Protein AF-A0A937ZQ78-F1 (afdb_monomer_lite)

Foldseek 3Di:
DVVVVVVVVVVVVPPPPPPPPPDDPDDVVQLPPFDWDWDWDWDWDQPDPVCVPPDCVRTPTDTDIDTDTDGPPDDPVDDDDDDDDDDDDD

pLDDT: mean 74.7, std 8.58, range [51.56, 92.0]

Structure (mmCIF, N/CA/C/O backbone):
data_AF-A0A937ZQ78-F1
#
_entry.id   AF-A0A937Z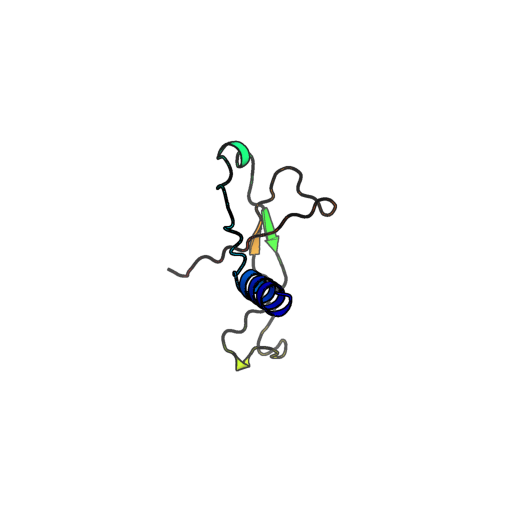Q78-F1
#
loop_
_atom_site.group_PDB
_atom_site.id
_atom_site.type_symbol
_atom_site.label_atom_id
_atom_site.label_alt_id
_atom_site.label_comp_id
_atom_site.label_asym_id
_atom_site.label_entity_id
_atom_site.label_seq_id
_atom_site.pdbx_PDB_ins_code
_atom_site.Cartn_x
_atom_site.Cartn_y
_atom_site.Cartn_z
_atom_site.occupancy
_atom_site.B_iso_or_equiv
_atom_site.auth_seq_id
_atom_site.auth_comp_id
_atom_site.auth_asym_id
_atom_site.auth_atom_id
_atom_site.pdbx_PDB_model_num
ATOM 1 N N . MET A 1 1 ? -5.978 -54.551 16.172 1.00 60.72 1 MET A N 1
ATOM 2 C CA . MET A 1 1 ? -6.783 -53.330 16.432 1.00 60.72 1 MET A CA 1
ATOM 3 C C . MET A 1 1 ? -5.958 -52.046 16.566 1.00 60.72 1 MET A C 1
ATOM 5 O O . MET A 1 1 ? -6.379 -51.038 16.022 1.00 60.72 1 MET A O 1
ATOM 9 N N . ARG A 1 2 ? -4.782 -52.045 17.218 1.00 60.44 2 ARG A N 1
ATOM 10 C CA . ARG A 1 2 ? -3.956 -50.826 17.397 1.00 60.44 2 ARG A CA 1
ATOM 11 C C . ARG A 1 2 ? -3.397 -50.215 16.100 1.00 60.44 2 ARG A C 1
ATOM 13 O O . ARG A 1 2 ? -3.373 -48.998 15.973 1.00 60.44 2 ARG A O 1
ATOM 20 N N . ALA A 1 3 ? -3.011 -51.045 15.129 1.00 65.38 3 ALA A N 1
ATOM 21 C CA . ALA A 1 3 ? -2.476 -50.574 13.847 1.00 65.38 3 ALA A CA 1
ATOM 22 C C . ALA A 1 3 ? -3.516 -49.809 13.005 1.00 65.38 3 ALA A C 1
ATOM 24 O O . ALA A 1 3 ? -3.193 -48.791 12.404 1.00 65.38 3 ALA A O 1
ATOM 25 N N . ALA A 1 4 ? -4.779 -50.248 13.023 1.00 67.56 4 ALA A N 1
ATOM 26 C CA . ALA A 1 4 ? -5.861 -49.587 12.292 1.00 67.56 4 ALA A CA 1
ATOM 27 C C . ALA A 1 4 ? -6.153 -48.178 12.838 1.00 67.56 4 ALA A C 1
ATOM 29 O O . ALA A 1 4 ? -6.366 -47.250 12.064 1.00 67.56 4 ALA A O 1
ATOM 30 N N . ALA A 1 5 ? -6.091 -48.001 14.162 1.00 72.12 5 ALA A N 1
ATOM 31 C CA . ALA A 1 5 ? -6.271 -46.698 14.800 1.00 72.12 5 ALA A CA 1
ATOM 32 C C . ALA A 1 5 ? -5.131 -45.718 14.463 1.00 72.12 5 ALA A C 1
ATOM 34 O O . ALA A 1 5 ? -5.385 -44.540 14.230 1.00 72.12 5 ALA A O 1
ATOM 35 N N . ALA A 1 6 ? -3.889 -46.209 14.383 1.00 71.88 6 ALA A N 1
ATOM 36 C CA . ALA A 1 6 ? -2.736 -45.391 14.005 1.00 71.88 6 ALA A CA 1
ATOM 37 C C . ALA A 1 6 ? -2.810 -44.926 12.540 1.00 71.88 6 ALA A C 1
ATOM 39 O O . ALA A 1 6 ? -2.522 -43.769 12.248 1.00 71.88 6 ALA A O 1
ATOM 40 N N . ILE A 1 7 ? -3.254 -45.802 11.634 1.00 76.44 7 ILE A N 1
ATOM 41 C CA . ILE A 1 7 ? -3.445 -45.469 10.215 1.00 76.44 7 ILE A CA 1
ATOM 42 C C . ILE A 1 7 ? -4.575 -44.445 10.044 1.00 76.44 7 ILE A C 1
ATOM 44 O O . ILE A 1 7 ? -4.419 -43.487 9.293 1.00 76.44 7 ILE A O 1
ATOM 48 N N . ALA A 1 8 ? -5.682 -44.596 10.778 1.00 72.38 8 ALA A N 1
ATOM 49 C CA . ALA A 1 8 ? -6.784 -43.636 10.748 1.00 72.38 8 ALA A CA 1
ATOM 50 C C . ALA A 1 8 ? -6.360 -42.240 11.244 1.00 72.38 8 ALA A C 1
ATOM 52 O O . ALA A 1 8 ? -6.740 -41.238 10.641 1.00 72.38 8 ALA A O 1
ATOM 53 N N . LEU A 1 9 ? -5.526 -42.166 12.291 1.00 72.19 9 LEU A N 1
ATOM 54 C CA . LEU A 1 9 ? -4.974 -40.895 12.773 1.00 72.19 9 LEU A CA 1
ATOM 55 C C . LEU A 1 9 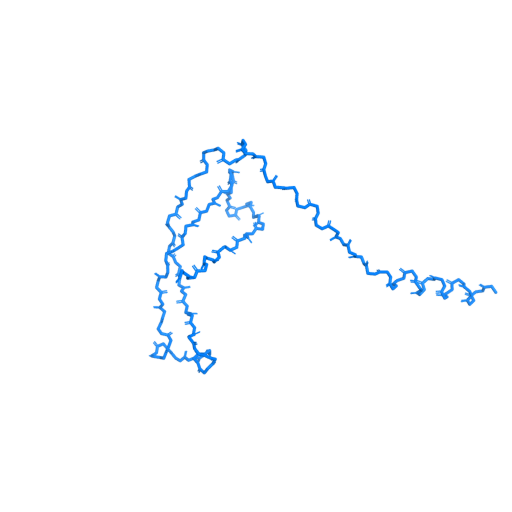? -4.028 -40.251 11.751 1.00 72.19 9 LEU A C 1
ATOM 57 O O . LEU A 1 9 ? -4.074 -39.040 11.550 1.00 72.19 9 LEU A O 1
ATOM 61 N N . LEU A 1 10 ? -3.189 -41.061 11.095 1.00 72.69 10 LEU A N 1
ATOM 62 C CA . LEU A 1 10 ? -2.250 -40.578 10.085 1.00 72.69 10 LEU A CA 1
ATOM 63 C C . LEU A 1 10 ? -2.997 -40.006 8.872 1.00 72.69 10 LEU A C 1
ATOM 65 O O . LEU A 1 10 ? -2.645 -38.939 8.387 1.00 72.69 10 LEU A O 1
ATOM 69 N N . LEU A 1 11 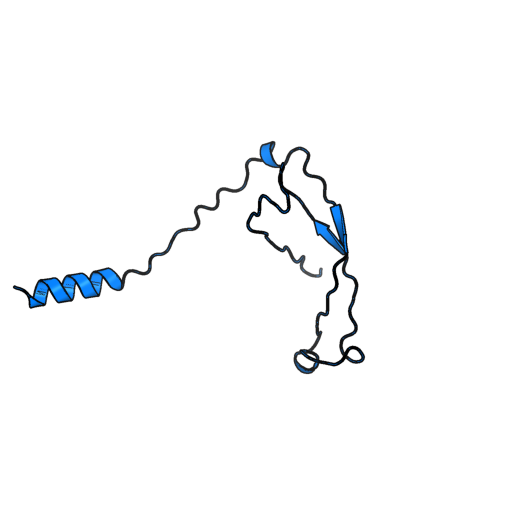? -4.069 -40.669 8.429 1.00 73.00 11 LEU A N 1
ATOM 70 C CA . LEU A 1 11 ? -4.898 -40.210 7.311 1.00 73.00 11 LEU A CA 1
ATOM 71 C C . LEU A 1 11 ? -5.693 -38.938 7.645 1.00 73.00 11 LEU A C 1
ATOM 73 O O . LEU A 1 11 ? -5.853 -38.083 6.778 1.00 73.00 11 LEU A O 1
ATOM 77 N N . ALA A 1 12 ? -6.142 -38.770 8.892 1.00 64.94 12 ALA A N 1
ATOM 78 C CA . ALA A 1 12 ? -6.833 -37.555 9.327 1.00 64.94 12 ALA A CA 1
ATOM 79 C C . ALA A 1 12 ? -5.917 -36.314 9.347 1.00 64.94 12 ALA A C 1
ATOM 81 O O . ALA A 1 12 ? -6.393 -35.200 9.144 1.00 64.94 12 ALA A O 1
ATOM 82 N N . ALA A 1 13 ? -4.604 -36.496 9.536 1.00 65.06 13 ALA A N 1
ATOM 83 C CA . ALA A 1 13 ? -3.620 -35.412 9.496 1.00 65.06 13 ALA A CA 1
ATOM 84 C C . ALA A 1 13 ? -3.252 -34.956 8.069 1.00 65.06 13 ALA A C 1
ATOM 86 O O . ALA A 1 13 ? -2.628 -33.909 7.912 1.00 65.06 13 ALA A O 1
ATOM 87 N N . LEU A 1 14 ? -3.632 -35.718 7.033 1.00 62.75 14 LEU A N 1
ATOM 88 C CA . LEU A 1 14 ? -3.391 -35.361 5.630 1.00 62.75 14 LEU A CA 1
ATOM 89 C C . LEU A 1 14 ? -4.480 -34.467 5.026 1.00 62.75 14 LEU A C 1
ATOM 91 O O . LEU A 1 14 ? -4.349 -34.072 3.869 1.00 62.75 14 LEU A O 1
ATOM 95 N N . VAL A 1 15 ? -5.5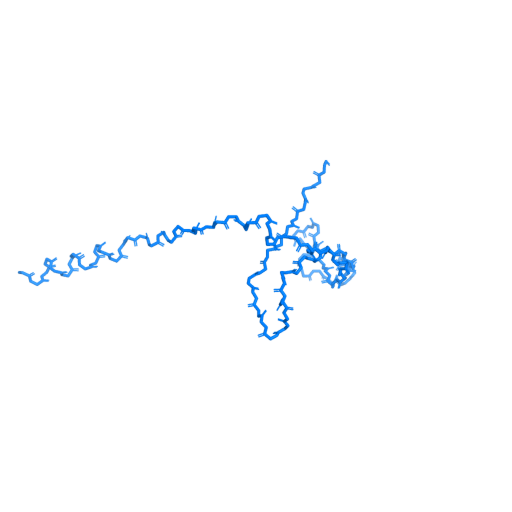47 -34.139 5.762 1.00 67.00 15 VAL A N 1
ATOM 96 C CA . VAL A 1 15 ? -6.556 -33.201 5.263 1.00 67.00 15 VAL A CA 1
ATOM 97 C C . VAL A 1 15 ? -5.948 -31.797 5.301 1.00 67.00 15 VAL A C 1
ATOM 99 O O . VAL A 1 15 ? -5.695 -31.285 6.395 1.00 67.00 15 VAL A O 1
ATOM 102 N N . PRO A 1 16 ? -5.695 -31.147 4.150 1.00 64.12 16 PRO A N 1
ATOM 103 C CA . PRO A 1 16 ? -5.269 -29.763 4.162 1.00 64.12 16 PRO A CA 1
ATOM 104 C C . PRO A 1 16 ? -6.398 -28.952 4.792 1.00 64.12 16 PRO A C 1
ATOM 106 O O . PRO A 1 16 ? -7.522 -28.934 4.289 1.00 64.12 16 PRO A O 1
ATOM 109 N N . ALA A 1 17 ? -6.111 -28.298 5.914 1.00 62.16 17 ALA A N 1
ATOM 110 C CA . ALA A 1 17 ? -7.008 -27.313 6.487 1.00 62.16 17 ALA A CA 1
ATOM 111 C C . ALA A 1 17 ? -7.051 -26.114 5.533 1.00 62.16 17 ALA A C 1
ATOM 113 O O . ALA A 1 17 ? -6.312 -25.143 5.684 1.00 62.16 17 ALA A O 1
ATOM 114 N N . THR A 1 18 ? -7.900 -26.185 4.510 1.00 60.75 18 THR A N 1
ATOM 115 C CA . THR A 1 18 ? -8.287 -25.011 3.742 1.00 60.75 18 THR A CA 1
ATOM 116 C C . THR A 1 18 ? -9.178 -24.187 4.656 1.00 60.75 18 THR A C 1
ATOM 118 O O . THR A 1 18 ? -10.397 -24.357 4.675 1.00 60.75 18 THR A O 1
ATOM 121 N N . ALA A 1 19 ? -8.570 -23.326 5.470 1.00 62.72 19 ALA A N 1
ATOM 122 C CA . ALA A 1 19 ? -9.291 -22.215 6.056 1.00 62.72 19 ALA A CA 1
ATOM 123 C C . ALA A 1 19 ? -9.795 -21.381 4.876 1.00 62.72 19 ALA A C 1
ATOM 125 O O . ALA A 1 19 ? -9.039 -20.623 4.269 1.00 62.72 19 ALA A O 1
ATOM 126 N N . ALA A 1 20 ? -11.048 -21.601 4.479 1.00 61.06 20 ALA A N 1
ATOM 127 C CA . ALA A 1 20 ? -11.716 -20.710 3.558 1.00 61.06 20 ALA A CA 1
ATOM 128 C C . ALA A 1 20 ? -11.706 -19.346 4.243 1.00 61.06 20 ALA A C 1
ATOM 130 O O . ALA A 1 20 ? -12.359 -19.170 5.270 1.00 61.06 20 ALA A O 1
ATOM 131 N N . ALA A 1 21 ? -10.900 -18.418 3.729 1.00 62.16 21 ALA A N 1
ATOM 132 C CA . ALA A 1 21 ? -10.955 -17.035 4.152 1.00 62.16 21 ALA A CA 1
ATOM 133 C C . ALA A 1 21 ? -12.348 -16.533 3.769 1.00 62.16 21 ALA A C 1
ATOM 135 O O . ALA A 1 21 ? -12.610 -16.165 2.626 1.00 62.16 21 ALA A O 1
ATOM 136 N N . ASN A 1 22 ? -13.268 -16.593 4.723 1.00 62.84 22 ASN A N 1
ATOM 137 C CA . ASN A 1 22 ? -14.582 -15.981 4.686 1.00 62.84 22 ASN A CA 1
ATOM 138 C C . ASN A 1 22 ? -14.396 -14.464 4.774 1.00 62.84 22 ASN A C 1
ATOM 140 O O . ASN A 1 22 ? -14.724 -13.826 5.770 1.00 62.84 22 ASN A O 1
ATOM 144 N N . TRP A 1 23 ? -13.799 -13.898 3.728 1.00 58.53 23 TRP A N 1
ATOM 145 C CA . TRP A 1 23 ? -13.654 -12.468 3.560 1.00 58.53 23 TRP A CA 1
ATOM 146 C C . TRP A 1 23 ? -15.005 -11.913 3.121 1.00 58.53 23 TRP A C 1
ATOM 148 O O . TRP A 1 23 ? -15.333 -11.880 1.936 1.00 58.53 23 TRP A O 1
ATOM 158 N N . SER A 1 24 ? -15.823 -11.513 4.089 1.00 69.75 24 SER A N 1
ATOM 159 C CA . SER A 1 24 ? -16.929 -10.607 3.811 1.00 69.75 24 SER A CA 1
ATOM 160 C C . SER A 1 24 ? -16.333 -9.250 3.458 1.00 69.75 24 SER A C 1
ATOM 162 O O . SER A 1 24 ? -15.553 -8.691 4.233 1.00 69.75 24 SER A O 1
ATOM 164 N N . TRP A 1 25 ? -16.685 -8.732 2.283 1.00 68.62 25 TRP A N 1
ATOM 165 C CA . TRP A 1 25 ? -16.368 -7.353 1.939 1.00 68.62 25 TRP A CA 1
ATOM 166 C C . TRP A 1 25 ? -16.943 -6.418 3.020 1.00 68.62 25 TRP A C 1
ATOM 168 O O . TRP A 1 25 ? -18.040 -6.700 3.506 1.00 68.62 25 TRP A O 1
ATOM 178 N N . PRO A 1 26 ? -16.230 -5.356 3.437 1.00 68.75 26 PRO A N 1
ATOM 179 C CA . PRO A 1 26 ? -16.750 -4.443 4.448 1.00 68.75 26 PRO A CA 1
ATOM 180 C C . PRO A 1 26 ? -18.076 -3.826 3.992 1.00 68.75 26 PRO A C 1
ATOM 182 O O . PRO A 1 26 ? -18.210 -3.442 2.826 1.00 68.75 26 PRO A O 1
ATOM 185 N N . ASP A 1 27 ? -19.033 -3.689 4.912 1.00 78.81 27 ASP A N 1
ATOM 186 C CA . ASP A 1 27 ? -20.286 -2.982 4.639 1.00 78.81 27 ASP A CA 1
ATOM 187 C C . ASP A 1 27 ? -19.987 -1.539 4.218 1.00 78.81 27 ASP A C 1
ATOM 189 O O . ASP A 1 27 ? -19.136 -0.878 4.819 1.00 78.81 27 ASP A O 1
ATOM 193 N N . ALA A 1 28 ? -20.695 -1.017 3.213 1.00 74.38 28 ALA A N 1
ATOM 194 C CA . ALA A 1 28 ? -20.444 0.327 2.680 1.00 74.38 28 ALA A CA 1
ATOM 195 C C . ALA A 1 28 ? -20.534 1.426 3.759 1.00 74.38 28 ALA A C 1
ATOM 197 O O . ALA A 1 28 ? -19.781 2.399 3.722 1.00 74.38 28 ALA A O 1
ATOM 198 N N . ASP A 1 29 ? -21.386 1.233 4.768 1.00 78.69 29 ASP A N 1
ATOM 199 C CA . ASP A 1 29 ? -21.521 2.141 5.910 1.00 78.69 29 ASP A CA 1
ATOM 200 C C . ASP A 1 29 ? -20.239 2.235 6.751 1.00 78.69 29 ASP A C 1
ATOM 202 O O . ASP A 1 29 ? -19.955 3.276 7.342 1.00 78.69 29 ASP A O 1
ATOM 206 N N . THR A 1 30 ? -19.415 1.182 6.767 1.00 72.56 30 THR A N 1
ATOM 207 C CA . THR A 1 30 ? -18.118 1.182 7.465 1.00 72.56 30 THR A CA 1
ATOM 208 C C . THR A 1 30 ? -17.050 2.005 6.744 1.00 72.56 30 THR A C 1
ATOM 210 O O . THR A 1 30 ? -16.047 2.370 7.357 1.00 72.56 30 THR A O 1
ATOM 213 N N . LEU A 1 31 ? -17.270 2.329 5.465 1.00 73.25 31 LEU A N 1
ATOM 214 C CA . LEU A 1 31 ? -16.372 3.148 4.645 1.00 73.25 31 LEU A CA 1
ATOM 215 C C . LEU A 1 31 ? -16.707 4.647 4.728 1.00 73.25 31 LEU A C 1
ATOM 217 O O . LEU A 1 31 ? -15.920 5.481 4.276 1.00 73.25 31 LEU A O 1
ATOM 221 N N . GLN A 1 32 ? -17.851 5.013 5.315 1.00 76.31 32 GLN A N 1
ATOM 222 C CA . GLN A 1 32 ? -18.272 6.407 5.441 1.00 76.31 32 GLN A CA 1
ATOM 223 C C . GLN A 1 32 ? -17.294 7.203 6.317 1.00 76.31 32 GLN A C 1
ATOM 225 O O . GLN A 1 32 ? -17.016 6.848 7.464 1.00 76.31 32 GLN A O 1
ATOM 230 N N . GLY A 1 33 ? -16.780 8.309 5.775 1.00 73.44 33 GLY A N 1
ATOM 231 C CA . GLY A 1 33 ? -15.826 9.184 6.462 1.00 73.44 33 GLY A CA 1
ATOM 232 C C . GLY A 1 33 ? -14.367 8.718 6.418 1.00 73.44 33 GLY A C 1
ATOM 233 O O . GLY A 1 33 ? -13.517 9.368 7.026 1.00 73.44 33 GLY A O 1
ATOM 234 N N . VAL A 1 34 ? -14.048 7.638 5.696 1.00 81.12 34 VAL A N 1
ATOM 235 C CA . VAL A 1 34 ? -12.655 7.283 5.398 1.00 81.12 34 VAL A CA 1
ATOM 236 C C . VAL A 1 34 ? -12.139 8.224 4.308 1.00 81.12 34 VAL A C 1
ATOM 238 O O . VAL A 1 34 ? -12.563 8.152 3.157 1.00 81.12 34 VAL A O 1
ATOM 241 N N . SER A 1 35 ? -11.217 9.114 4.673 1.00 83.38 35 SER A N 1
ATOM 242 C CA . SER A 1 35 ? -10.478 9.944 3.719 1.00 83.38 35 SER A CA 1
ATOM 243 C C . SER A 1 35 ? -9.101 9.347 3.478 1.00 83.38 35 SER A C 1
ATOM 245 O O . SER A 1 35 ? -8.467 8.846 4.406 1.00 83.38 35 SER A O 1
ATOM 247 N N . GLY A 1 36 ? -8.633 9.432 2.236 1.00 87.88 36 GLY A N 1
ATOM 248 C CA . GLY A 1 36 ? -7.249 9.113 1.914 1.00 87.88 36 GLY A CA 1
ATOM 249 C C . GLY A 1 36 ? -6.304 10.172 2.476 1.00 87.88 36 GLY A C 1
ATOM 250 O O . GLY A 1 36 ? -6.578 11.368 2.364 1.00 87.88 36 GLY A O 1
ATOM 251 N N . GLU A 1 37 ? -5.192 9.731 3.052 1.00 90.25 37 GLU A N 1
ATOM 252 C CA . GLU A 1 37 ? -4.071 10.573 3.462 1.00 90.25 37 GLU A CA 1
ATOM 253 C C . GLU A 1 37 ? -2.876 10.300 2.546 1.00 90.25 37 GLU A C 1
ATOM 255 O O . GLU A 1 37 ? -2.503 9.147 2.325 1.00 90.25 37 GLU A O 1
ATOM 260 N N . ALA A 1 38 ? -2.269 11.350 1.992 1.00 91.56 38 ALA A N 1
ATOM 261 C CA . ALA A 1 38 ? -1.029 11.205 1.241 1.00 91.56 38 ALA A CA 1
ATOM 262 C C . ALA A 1 38 ? 0.127 10.947 2.215 1.00 91.56 38 ALA A C 1
ATOM 264 O O . ALA A 1 38 ? 0.421 11.784 3.066 1.00 91.56 38 ALA A O 1
ATOM 265 N N . VAL A 1 39 ? 0.793 9.804 2.071 1.00 89.06 39 VAL A N 1
ATOM 266 C CA . VAL A 1 39 ? 1.923 9.409 2.914 1.00 89.06 39 VAL A CA 1
ATOM 267 C C . VAL A 1 39 ? 3.159 9.163 2.059 1.00 89.06 39 VAL A C 1
ATOM 269 O O . VAL A 1 39 ? 3.112 8.446 1.058 1.00 89.06 39 VAL A O 1
ATOM 272 N N . SER A 1 40 ? 4.279 9.748 2.474 1.00 87.81 40 SER A N 1
ATOM 273 C CA . SER A 1 40 ? 5.586 9.503 1.863 1.00 87.81 40 SER A CA 1
ATOM 274 C C . SER A 1 40 ? 6.334 8.444 2.657 1.00 87.81 40 SER A C 1
ATOM 276 O O . SER A 1 40 ? 6.369 8.485 3.887 1.00 87.81 40 SER A O 1
ATOM 278 N N . TYR A 1 41 ? 6.972 7.512 1.958 1.00 79.62 41 TYR A N 1
ATOM 279 C CA . TYR A 1 41 ? 7.791 6.472 2.573 1.00 79.62 41 TYR A CA 1
ATOM 280 C C . TYR A 1 41 ? 9.042 6.225 1.730 1.00 79.62 41 TYR A C 1
ATOM 282 O O . TYR A 1 41 ? 9.001 6.400 0.515 1.00 79.62 41 TYR A O 1
ATOM 290 N N . PRO A 1 42 ? 10.175 5.839 2.337 1.00 78.88 42 PRO A N 1
ATOM 291 C CA . PRO A 1 42 ? 11.357 5.478 1.569 1.00 78.88 42 PRO A CA 1
ATOM 292 C C . PRO A 1 42 ? 11.096 4.176 0.803 1.00 78.88 42 PRO A C 1
ATOM 294 O O . PRO A 1 42 ? 10.717 3.166 1.399 1.00 78.88 42 PRO A O 1
ATOM 297 N N . SER A 1 43 ? 11.314 4.185 -0.513 1.00 76.75 43 SER A N 1
ATOM 298 C CA . SER A 1 43 ? 11.227 2.982 -1.339 1.00 76.75 43 SER A CA 1
ATOM 299 C C . SER A 1 43 ? 12.319 2.949 -2.397 1.00 76.75 43 SER A C 1
ATOM 301 O O . SER A 1 43 ? 12.652 3.957 -3.019 1.00 76.75 43 SER A O 1
ATOM 303 N N . SER A 1 44 ? 12.862 1.762 -2.625 1.00 75.50 44 SER A N 1
ATOM 304 C CA . SER A 1 44 ? 13.724 1.460 -3.758 1.00 75.50 44 SER A CA 1
ATOM 305 C C . SER A 1 44 ? 13.104 0.286 -4.508 1.00 75.50 44 SER A C 1
ATOM 307 O O . SER A 1 44 ? 12.898 -0.790 -3.946 1.00 75.50 44 SER A O 1
ATOM 309 N N . SER A 1 45 ? 12.758 0.503 -5.775 1.00 71.06 45 SER A N 1
ATOM 310 C CA . SER A 1 45 ? 12.188 -0.532 -6.636 1.00 71.06 45 SER A CA 1
ATOM 311 C C . SER A 1 45 ? 13.172 -0.805 -7.766 1.00 71.06 45 SER A C 1
ATOM 313 O O . SER A 1 45 ? 13.228 -0.021 -8.714 1.00 71.06 45 SER A O 1
ATOM 315 N N . PRO A 1 46 ? 13.967 -1.882 -7.681 1.00 71.69 46 PRO A N 1
ATOM 316 C CA . PRO A 1 46 ? 14.876 -2.232 -8.760 1.00 71.69 46 PRO A CA 1
ATOM 317 C C . PRO A 1 46 ? 14.071 -2.596 -10.015 1.00 71.69 46 PRO A C 1
ATOM 319 O O . PRO A 1 46 ? 13.187 -3.449 -9.964 1.00 71.69 46 PRO A O 1
ATOM 322 N N . PHE A 1 47 ? 14.370 -1.947 -11.144 1.00 68.81 47 PHE A N 1
ATOM 323 C CA . PHE A 1 47 ? 13.736 -2.257 -12.434 1.00 68.81 47 PHE A CA 1
ATOM 324 C C . PHE A 1 47 ? 14.250 -3.580 -13.017 1.00 68.81 47 PHE A C 1
ATOM 326 O O . PHE A 1 47 ? 13.546 -4.241 -13.779 1.00 68.81 47 PHE A O 1
ATOM 333 N N . THR A 1 48 ? 15.471 -3.980 -12.647 1.00 71.06 48 THR A N 1
ATOM 334 C CA . THR A 1 48 ? 16.078 -5.254 -13.038 1.00 71.06 48 THR A CA 1
ATOM 335 C C . THR A 1 48 ? 16.540 -6.038 -11.813 1.00 71.06 48 THR A C 1
ATOM 337 O O . THR A 1 48 ? 16.916 -5.463 -10.794 1.00 71.06 48 THR A O 1
ATOM 340 N N . LEU A 1 49 ? 16.566 -7.373 -11.904 1.00 73.44 49 LEU A N 1
ATOM 341 C CA . LEU A 1 49 ? 17.044 -8.220 -10.802 1.00 73.44 49 LEU A CA 1
ATOM 342 C C . LEU A 1 49 ? 18.504 -7.926 -10.414 1.00 73.44 49 LEU A C 1
ATOM 344 O O . LEU A 1 49 ? 18.873 -8.107 -9.258 1.00 73.44 49 LEU A O 1
ATOM 348 N N . SER A 1 50 ? 19.320 -7.438 -11.352 1.00 76.31 50 SER A N 1
ATOM 349 C CA . SER A 1 50 ? 20.701 -7.002 -11.103 1.00 76.31 50 SER A CA 1
ATOM 350 C C . SER A 1 50 ? 20.813 -5.774 -10.197 1.00 76.31 50 SER A C 1
ATOM 352 O O . SER A 1 50 ? 21.866 -5.569 -9.596 1.00 76.31 50 SER A O 1
ATOM 354 N N . ASP A 1 51 ? 19.744 -4.988 -10.070 1.00 72.75 51 ASP A N 1
ATOM 355 C CA . ASP A 1 51 ? 19.700 -3.803 -9.208 1.00 72.75 51 ASP A CA 1
ATOM 356 C C . ASP A 1 51 ? 19.188 -4.137 -7.798 1.00 72.75 51 ASP A C 1
ATOM 358 O O . ASP A 1 51 ? 19.191 -3.289 -6.898 1.00 72.75 51 ASP A O 1
ATOM 362 N N . VAL A 1 52 ? 18.745 -5.379 -7.574 1.00 67.69 52 VAL A N 1
ATOM 363 C CA . VAL A 1 52 ? 18.363 -5.877 -6.251 1.00 67.69 52 VAL A CA 1
ATOM 364 C C . VAL A 1 52 ? 19.646 -5.977 -5.421 1.00 67.69 52 VAL A C 1
ATOM 366 O O . VAL A 1 52 ? 20.534 -6.765 -5.739 1.00 67.69 52 VAL A O 1
ATOM 369 N N . HIS A 1 53 ? 19.743 -5.177 -4.354 1.00 68.44 53 HIS A N 1
ATOM 370 C CA . HIS A 1 53 ? 20.967 -4.914 -3.567 1.00 68.44 53 HIS A CA 1
ATOM 371 C C . HIS A 1 53 ? 22.022 -4.028 -4.254 1.00 68.44 53 HIS A C 1
ATOM 373 O O . HIS A 1 53 ? 23.150 -3.937 -3.767 1.00 68.44 53 HIS A O 1
ATOM 379 N N . GLY A 1 54 ? 21.675 -3.357 -5.357 1.00 65.38 54 GLY A N 1
ATOM 380 C CA . GLY A 1 54 ? 22.507 -2.297 -5.919 1.00 65.38 54 GLY A CA 1
ATOM 381 C C . GLY A 1 54 ? 22.752 -1.182 -4.897 1.00 65.38 54 GLY A C 1
ATOM 382 O O . GLY A 1 54 ? 21.920 -0.920 -4.026 1.00 65.38 54 GLY A O 1
ATOM 383 N N . ASP A 1 55 ? 23.908 -0.528 -4.991 1.00 73.69 55 ASP A N 1
ATOM 384 C CA . ASP A 1 55 ? 24.185 0.681 -4.216 1.00 73.69 55 ASP A CA 1
ATOM 385 C C . ASP A 1 55 ? 23.191 1.810 -4.561 1.00 73.69 55 ASP A C 1
ATOM 387 O O . ASP A 1 55 ? 22.474 1.769 -5.565 1.00 73.69 55 ASP A O 1
ATOM 391 N N . ALA A 1 56 ? 23.169 2.857 -3.733 1.00 69.38 56 ALA A N 1
ATOM 392 C CA . ALA A 1 56 ? 22.307 4.021 -3.946 1.00 69.38 56 ALA A CA 1
ATOM 393 C C . ALA A 1 56 ? 22.577 4.758 -5.278 1.00 69.38 56 ALA A C 1
ATOM 395 O O . ALA A 1 56 ? 21.779 5.607 -5.664 1.00 69.38 56 ALA A O 1
ATOM 396 N N . GLY A 1 57 ? 23.679 4.451 -5.977 1.00 74.06 57 GLY A N 1
ATOM 397 C CA . GLY A 1 57 ? 23.954 4.962 -7.318 1.00 74.06 57 GLY A CA 1
ATOM 398 C C . GLY A 1 57 ? 23.198 4.207 -8.415 1.00 74.06 57 GLY A C 1
ATOM 399 O O . GLY A 1 57 ? 22.804 4.817 -9.405 1.00 74.06 57 GLY A O 1
ATOM 400 N N . ARG A 1 58 ? 22.966 2.901 -8.240 1.00 72.12 58 ARG A N 1
ATOM 401 C CA . ARG A 1 58 ? 22.239 2.047 -9.199 1.00 72.12 58 ARG A CA 1
ATOM 402 C C . ARG A 1 58 ? 20.738 1.962 -8.942 1.00 72.12 58 ARG A C 1
ATOM 404 O O . ARG A 1 58 ? 19.974 1.834 -9.891 1.00 72.12 58 ARG A O 1
ATOM 411 N N . ASN A 1 59 ? 20.311 2.061 -7.687 1.00 74.06 59 ASN A N 1
ATOM 412 C CA . ASN A 1 59 ? 18.898 2.053 -7.306 1.00 74.06 59 ASN A CA 1
ATOM 413 C C . ASN A 1 59 ? 18.636 3.150 -6.261 1.00 74.06 59 ASN A C 1
ATOM 415 O O . ASN A 1 59 ? 18.525 2.854 -5.064 1.00 74.06 59 ASN A O 1
ATOM 419 N N . PRO A 1 60 ? 18.628 4.430 -6.678 1.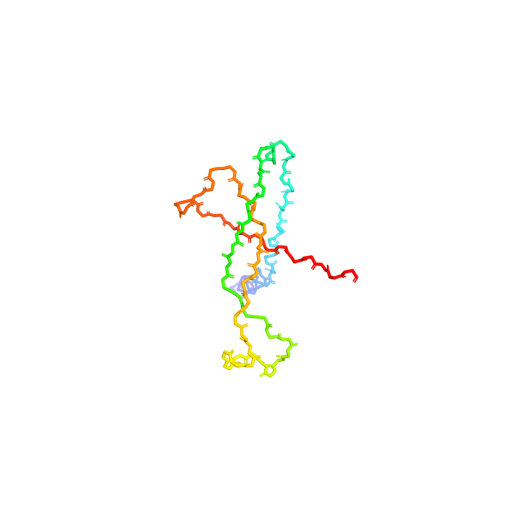00 74.50 60 PRO A N 1
ATOM 420 C CA . PRO A 1 60 ? 18.443 5.535 -5.753 1.00 74.50 60 PRO A CA 1
ATOM 421 C C . PRO A 1 60 ? 17.078 5.423 -5.062 1.00 74.50 60 PRO A C 1
ATOM 423 O O . PRO A 1 60 ? 16.084 5.098 -5.718 1.00 74.50 60 PRO A O 1
ATOM 426 N N . PRO A 1 61 ? 16.991 5.716 -3.751 1.00 75.19 61 PRO A N 1
ATOM 427 C CA . PRO A 1 61 ? 15.711 5.810 -3.073 1.00 75.19 61 PRO A CA 1
ATOM 428 C C . PRO A 1 61 ? 14.819 6.814 -3.795 1.00 75.19 61 PRO A C 1
ATOM 430 O O . PRO A 1 61 ? 15.172 7.981 -3.968 1.00 75.19 61 PRO A O 1
ATOM 433 N N . THR A 1 62 ? 13.647 6.352 -4.194 1.00 71.94 62 THR A N 1
ATOM 434 C CA . THR A 1 62 ? 12.574 7.232 -4.638 1.00 71.94 62 THR A CA 1
ATOM 435 C C . THR A 1 62 ? 11.677 7.507 -3.435 1.00 71.94 62 THR A C 1
ATOM 437 O O . THR A 1 62 ? 11.524 6.630 -2.581 1.00 71.94 62 THR A O 1
ATOM 440 N N . PRO A 1 63 ? 11.118 8.718 -3.298 1.00 68.88 63 PRO A N 1
ATOM 441 C CA . PRO A 1 63 ? 10.053 8.982 -2.345 1.00 68.88 63 PRO A CA 1
ATOM 442 C C . PRO A 1 63 ? 8.702 8.745 -3.037 1.00 68.88 63 PRO A C 1
ATOM 444 O O . PRO A 1 63 ? 8.114 9.701 -3.550 1.00 68.88 63 PRO A O 1
ATOM 447 N N . PRO A 1 64 ? 8.191 7.502 -3.121 1.00 78.06 64 PRO A N 1
ATOM 448 C CA . PRO A 1 64 ? 6.822 7.305 -3.546 1.00 78.06 64 PRO A CA 1
ATOM 449 C C . PRO A 1 64 ? 5.870 7.961 -2.551 1.00 78.06 64 PRO A C 1
ATOM 451 O O . PRO A 1 64 ? 6.090 7.980 -1.335 1.00 78.06 64 PRO A O 1
ATOM 454 N N . VAL A 1 65 ? 4.777 8.458 -3.109 1.00 84.50 65 VAL A N 1
ATOM 455 C CA . VAL A 1 65 ? 3.605 8.868 -2.352 1.00 84.50 65 VAL A CA 1
ATOM 456 C C . VAL A 1 65 ? 2.578 7.757 -2.505 1.00 84.50 65 VAL A C 1
ATOM 458 O O . VAL A 1 65 ? 2.206 7.410 -3.625 1.00 84.50 65 VAL A O 1
ATOM 461 N N . ALA A 1 66 ? 2.131 7.194 -1.388 1.00 88.69 66 ALA A N 1
ATOM 462 C CA . ALA A 1 66 ? 0.955 6.334 -1.353 1.00 88.69 66 ALA A CA 1
ATOM 463 C C . ALA A 1 66 ? -0.231 7.104 -0.781 1.00 88.69 66 ALA A C 1
ATOM 465 O O . ALA A 1 66 ? -0.074 8.084 -0.051 1.00 88.69 66 ALA A O 1
ATOM 466 N N . THR A 1 67 ? -1.432 6.623 -1.081 1.00 92.00 67 THR A N 1
ATOM 467 C CA . THR A 1 67 ? -2.633 7.038 -0.364 1.00 92.00 67 THR A CA 1
ATOM 468 C C . THR A 1 67 ? -2.951 5.995 0.694 1.00 92.00 67 THR A C 1
ATOM 470 O O . THR A 1 67 ? -3.216 4.834 0.384 1.00 92.00 67 THR A O 1
ATOM 473 N N . TRP A 1 68 ? -2.899 6.406 1.954 1.00 89.75 68 TRP A N 1
ATOM 474 C CA . TRP A 1 68 ? -3.266 5.578 3.087 1.00 89.75 68 TRP A CA 1
ATOM 475 C C . TRP A 1 68 ? -4.739 5.777 3.432 1.00 89.75 68 TRP A C 1
ATOM 477 O O . TRP A 1 68 ? -5.209 6.903 3.578 1.00 89.75 68 TRP A O 1
ATOM 487 N N . TYR A 1 69 ? -5.458 4.669 3.584 1.00 88.94 69 TYR A N 1
ATOM 488 C CA . TYR A 1 69 ? -6.847 4.648 4.025 1.00 88.94 69 TYR A CA 1
ATOM 489 C C . TYR A 1 69 ? -6.918 3.928 5.369 1.00 88.94 69 TYR A C 1
ATOM 491 O O . TYR A 1 69 ? -6.790 2.704 5.448 1.00 88.94 69 TYR A O 1
ATOM 499 N N . ALA A 1 70 ? -7.083 4.699 6.439 1.00 85.50 70 ALA A N 1
ATOM 500 C CA . ALA A 1 70 ? -7.149 4.169 7.791 1.00 85.50 70 ALA A CA 1
ATOM 501 C C . ALA A 1 70 ? -8.595 3.792 8.160 1.00 85.50 70 ALA A C 1
ATOM 503 O O . ALA A 1 70 ? -9.496 4.621 7.999 1.00 85.50 70 ALA A O 1
ATOM 504 N N . PRO A 1 71 ? -8.853 2.594 8.716 1.00 78.69 71 PRO A N 1
ATOM 505 C CA . PRO A 1 71 ? -10.148 2.313 9.315 1.00 78.69 71 PRO A CA 1
ATOM 506 C C . PRO A 1 71 ? -10.343 3.169 10.573 1.00 78.69 71 PRO A C 1
ATOM 508 O O . PRO A 1 71 ? -9.387 3.562 11.251 1.00 78.69 71 PRO A O 1
ATOM 511 N N . ARG A 1 72 ? -11.602 3.430 10.930 1.00 77.88 72 ARG A N 1
ATOM 512 C CA . ARG A 1 72 ? -11.940 4.233 12.109 1.00 77.88 72 ARG A CA 1
ATOM 513 C C . ARG A 1 72 ? -11.297 3.655 13.379 1.00 77.88 72 ARG A C 1
ATOM 515 O O . ARG A 1 72 ? -11.484 2.487 13.709 1.00 77.88 72 ARG A O 1
ATOM 522 N N . GLY A 1 73 ? -10.564 4.494 14.115 1.00 77.44 73 GLY A N 1
ATOM 523 C CA . GLY A 1 73 ? -9.895 4.102 15.362 1.00 77.44 73 GLY A CA 1
ATOM 524 C C . GLY A 1 73 ? -8.572 3.345 15.181 1.00 77.44 73 GLY A C 1
ATOM 525 O O . GLY A 1 73 ? -8.044 2.817 16.164 1.00 77.44 73 GLY A O 1
ATOM 526 N N . ALA A 1 74 ? -8.027 3.286 13.960 1.00 79.75 74 ALA A N 1
ATOM 527 C CA . ALA A 1 74 ? -6.661 2.828 13.734 1.00 79.75 74 ALA A CA 1
ATOM 528 C C . ALA A 1 74 ? -5.670 3.681 14.537 1.00 79.75 74 ALA A C 1
ATOM 530 O O . ALA A 1 74 ? -5.733 4.908 14.542 1.00 79.75 74 ALA A O 1
ATOM 531 N N . SER A 1 75 ? -4.750 3.019 15.234 1.00 81.38 75 SER A N 1
ATOM 532 C CA . SER A 1 75 ? -3.672 3.681 15.965 1.00 81.38 75 SER A CA 1
ATOM 533 C C . SER A 1 75 ? -2.474 2.741 16.092 1.00 81.38 75 SER A C 1
ATOM 535 O O . SER A 1 75 ? -2.640 1.524 15.973 1.00 81.38 75 SER A O 1
ATOM 537 N N . PRO A 1 76 ? -1.272 3.248 16.414 1.00 81.50 76 PRO A N 1
ATOM 538 C CA . PRO A 1 76 ? -0.113 2.392 16.680 1.00 81.50 76 PRO A CA 1
ATOM 539 C C . PRO A 1 76 ? -0.349 1.345 17.787 1.00 81.50 76 PRO A C 1
ATOM 541 O O . PRO A 1 76 ? 0.280 0.286 17.778 1.00 81.50 76 PRO A O 1
ATOM 544 N N . ALA A 1 77 ? -1.271 1.624 18.717 1.00 85.19 77 ALA A N 1
ATOM 545 C CA . ALA A 1 77 ? -1.668 0.726 19.802 1.00 85.19 77 ALA A CA 1
ATOM 546 C C . ALA A 1 77 ? -2.710 -0.330 19.381 1.00 85.19 77 ALA A C 1
ATOM 548 O O . ALA A 1 77 ? -2.860 -1.347 20.056 1.00 85.19 77 ALA A O 1
ATOM 549 N N . ARG A 1 78 ? -3.417 -0.122 18.263 1.00 78.38 78 ARG A N 1
ATOM 550 C CA . ARG A 1 78 ? -4.416 -1.046 17.709 1.00 78.38 78 ARG A CA 1
ATOM 551 C C . ARG A 1 78 ? -4.033 -1.397 16.273 1.00 78.38 78 ARG A C 1
ATOM 553 O O . ARG A 1 78 ? -4.492 -0.772 15.319 1.00 78.38 78 ARG A O 1
ATOM 560 N N . ARG A 1 79 ? -3.174 -2.409 16.139 1.00 74.88 79 ARG A N 1
ATOM 561 C CA . ARG A 1 79 ? -2.696 -2.911 14.844 1.00 74.88 79 ARG A CA 1
ATOM 562 C C . ARG A 1 79 ? -3.773 -3.762 14.171 1.00 74.88 79 ARG A C 1
ATOM 564 O O . ARG A 1 79 ? -4.417 -4.575 14.828 1.00 74.88 79 ARG A O 1
ATOM 571 N N . ALA A 1 80 ? -3.925 -3.589 12.865 1.00 74.50 80 ALA A N 1
ATOM 572 C CA . ALA A 1 80 ? -4.765 -4.414 12.007 1.00 74.50 80 ALA A CA 1
ATOM 573 C C . ALA A 1 80 ? -3.936 -4.890 10.803 1.00 74.50 80 ALA A C 1
ATOM 575 O O . ALA A 1 80 ? -2.953 -4.225 10.455 1.00 74.50 80 ALA A O 1
ATOM 576 N N . PRO A 1 81 ? -4.296 -6.020 10.168 1.00 78.19 81 PRO A N 1
ATOM 577 C CA . PRO A 1 81 ? -3.722 -6.396 8.882 1.00 78.19 81 PRO A CA 1
ATOM 578 C C . PRO A 1 81 ? -3.875 -5.255 7.869 1.00 78.19 81 PRO A C 1
ATOM 580 O O . PRO A 1 81 ? -4.930 -4.624 7.800 1.00 78.19 81 PRO A O 1
ATOM 583 N N . ALA A 1 82 ? -2.823 -4.996 7.095 1.00 83.06 82 ALA A N 1
ATOM 584 C CA . ALA A 1 82 ? -2.826 -3.998 6.033 1.00 83.06 82 ALA A CA 1
ATOM 585 C C . ALA A 1 82 ? -2.814 -4.685 4.666 1.00 83.06 82 ALA A C 1
ATOM 587 O O . ALA A 1 82 ? -2.162 -5.714 4.486 1.00 83.06 82 ALA A O 1
ATOM 588 N N . VAL A 1 83 ? -3.516 -4.089 3.705 1.00 85.94 83 VAL A N 1
ATOM 589 C CA . VAL A 1 83 ? -3.503 -4.500 2.298 1.00 85.94 83 VAL A CA 1
ATOM 590 C C . VAL A 1 83 ? -2.803 -3.412 1.496 1.00 85.94 83 VAL A C 1
ATOM 592 O O . VAL A 1 83 ? -3.115 -2.233 1.650 1.00 85.94 83 VAL A O 1
ATOM 595 N N . VAL A 1 84 ? -1.862 -3.809 0.642 1.00 86.62 84 VAL A N 1
ATOM 596 C CA . VAL A 1 84 ? -1.213 -2.914 -0.321 1.00 86.62 84 VAL A CA 1
ATOM 597 C C . VAL A 1 84 ? -1.867 -3.133 -1.679 1.00 86.62 84 VAL A C 1
ATOM 599 O O . VAL A 1 84 ? -1.837 -4.246 -2.202 1.00 86.62 84 VAL A O 1
ATOM 602 N N . LEU A 1 85 ? -2.458 -2.079 -2.242 1.00 86.62 85 LEU A N 1
ATOM 603 C CA . LEU A 1 85 ? -2.950 -2.081 -3.617 1.00 86.62 85 LEU A CA 1
ATOM 604 C C . LEU A 1 85 ? -1.932 -1.404 -4.529 1.00 86.62 85 LEU A C 1
ATOM 606 O O . LEU A 1 85 ? -1.583 -0.243 -4.337 1.00 86.62 85 LEU A O 1
ATOM 610 N N . LEU A 1 86 ? -1.495 -2.145 -5.541 1.00 84.88 86 LEU A N 1
ATOM 611 C CA . LEU A 1 86 ? -0.693 -1.634 -6.642 1.00 84.88 86 LEU A CA 1
ATOM 612 C C . LEU A 1 86 ? -1.617 -1.512 -7.848 1.00 84.88 86 LEU A C 1
ATOM 614 O O . LEU A 1 86 ? -2.207 -2.505 -8.278 1.00 84.88 86 LEU A O 1
ATOM 618 N N . HIS A 1 87 ? -1.778 -0.301 -8.373 1.00 80.44 87 HIS A N 1
ATOM 619 C CA . HIS A 1 87 ? -2.498 -0.134 -9.627 1.00 80.44 87 HIS A CA 1
ATOM 620 C C . HIS A 1 87 ? -1.612 -0.625 -10.780 1.00 80.44 87 HIS A C 1
ATOM 622 O O . HIS A 1 87 ? -0.402 -0.394 -10.793 1.00 80.44 87 HIS A O 1
ATOM 628 N N . GLY A 1 88 ? -2.212 -1.309 -11.754 1.00 77.44 88 GLY A N 1
ATOM 629 C CA . GLY A 1 88 ? -1.526 -1.594 -13.012 1.00 77.44 88 GLY A CA 1
ATOM 630 C C . GLY A 1 88 ? -1.185 -0.296 -13.748 1.00 77.44 88 GLY A C 1
ATOM 631 O O . GLY A 1 88 ? -1.805 0.746 -13.512 1.00 77.44 88 GLY A O 1
ATOM 632 N N . SER A 1 89 ? -0.194 -0.346 -14.635 1.00 75.62 89 SER A N 1
ATOM 633 C CA . SER A 1 89 ? -0.038 0.686 -15.660 1.00 75.62 89 SER A CA 1
ATOM 634 C C . SER A 1 89 ? -1.110 0.487 -16.735 1.00 75.62 89 SER A C 1
ATOM 636 O O . SER A 1 89 ? -1.411 -0.658 -17.078 1.00 75.62 89 SER A O 1
ATOM 638 N N . ALA A 1 90 ? -1.678 1.583 -17.241 1.00 51.56 90 ALA A N 1
ATOM 639 C CA . ALA A 1 90 ? -2.527 1.562 -18.433 1.00 51.56 90 ALA A CA 1
ATOM 640 C C . ALA A 1 90 ? -1.697 1.339 -19.704 1.00 51.56 90 ALA A C 1
ATOM 642 O O . ALA A 1 90 ? -0.513 1.754 -19.704 1.00 51.56 90 ALA A O 1
#

Secondary structure (DSSP, 8-state):
-HHHHHHHHHHHTTS--------PPPPGGGGTT--EEEEE--B---SSGGGTT--TTTSPPB-PEEEEEPPTT-BTTB--------PPP-

Radius of gyration: 23.14 Å; chains: 1; bounding box: 46×64×38 Å

Sequen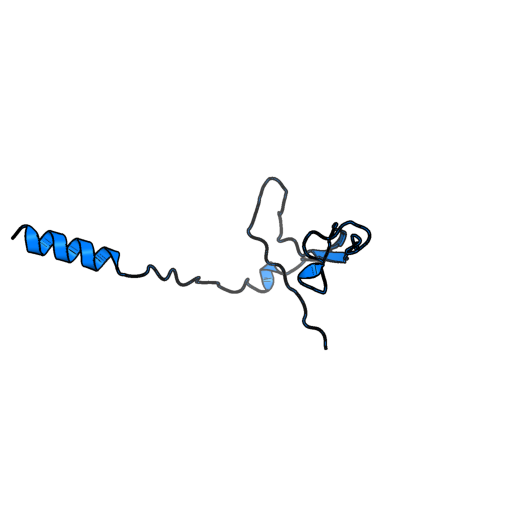ce (90 aa):
MRAAAAIALLLAALVPATAAANWSWPDADTLQGVSGEAVSYPSSSPFTLSDVHGDAGRNPPTPPVATWYAPRGASPARRAPAVVLLHGSA